Protein AF-A0A2S4K7P0-F1 (afdb_monomer)

Sequence (156 aa):
MRPKWAGGPANRPDGPLQSLRRRVWAARVFALSVPDAFEKHFFNGLLGIERHPKWIAIEDNTAGYDVQSYDTGLTEPVSKLIEVKSCSRELVQIFITRNEWETAISSAPHYQFHVWLLPEKKLIELSVNDIAPHIPQNQGHGIWQSVGVTLHQEFP

Structure (mmCIF, N/CA/C/O backbone):
data_AF-A0A2S4K7P0-F1
#
_entry.id   AF-A0A2S4K7P0-F1
#
loop_
_atom_site.group_PDB
_atom_site.id
_atom_site.type_symbol
_atom_site.label_atom_id
_atom_site.label_alt_id
_atom_site.label_comp_id
_atom_site.label_asym_id
_atom_site.label_entity_id
_atom_site.label_seq_id
_atom_site.pdbx_PDB_ins_code
_atom_site.Cartn_x
_atom_site.Cartn_y
_atom_site.Cartn_z
_atom_site.occupancy
_atom_site.B_iso_or_equiv
_atom_site.auth_seq_id
_atom_site.auth_comp_id
_atom_site.auth_asym_id
_atom_site.auth_atom_id
_atom_site.pdbx_PDB_model_num
ATOM 1 N N . MET A 1 1 ? -8.695 -0.403 -28.413 1.00 33.00 1 MET A N 1
ATOM 2 C CA . MET A 1 1 ? -8.931 -1.866 -28.449 1.00 33.00 1 MET A CA 1
ATOM 3 C C . MET A 1 1 ? -9.234 -2.303 -27.014 1.00 33.00 1 MET A C 1
ATOM 5 O O . MET A 1 1 ? -8.477 -1.916 -26.140 1.00 33.00 1 MET A O 1
ATOM 9 N N . ARG A 1 2 ? -10.364 -2.967 -26.723 1.00 31.25 2 ARG A N 1
ATOM 10 C CA . ARG A 1 2 ? -10.745 -3.336 -25.338 1.00 31.25 2 ARG A CA 1
ATOM 11 C C . ARG A 1 2 ? -10.123 -4.692 -24.945 1.00 31.25 2 ARG A C 1
ATOM 13 O O . ARG A 1 2 ? -10.220 -5.613 -25.755 1.00 31.25 2 ARG A O 1
ATOM 20 N N . PRO A 1 3 ? -9.534 -4.856 -23.745 1.00 32.31 3 PRO A N 1
ATOM 21 C CA . PRO A 1 3 ? -9.010 -6.148 -23.297 1.00 32.31 3 PRO A CA 1
ATOM 22 C C . PRO A 1 3 ? -10.133 -7.152 -22.973 1.00 32.31 3 PRO A C 1
ATOM 24 O O . PRO A 1 3 ? -11.220 -6.781 -22.528 1.00 32.31 3 PRO A O 1
ATOM 27 N N . LYS A 1 4 ? -9.858 -8.443 -23.206 1.00 38.38 4 LYS A N 1
ATOM 28 C CA . LYS A 1 4 ? -10.817 -9.570 -23.287 1.00 38.38 4 LYS A CA 1
ATOM 29 C C . LYS A 1 4 ? -11.515 -9.987 -21.973 1.00 38.38 4 LYS A C 1
ATOM 31 O O . LYS A 1 4 ? -12.207 -10.997 -21.953 1.00 38.38 4 LYS A O 1
ATOM 36 N N . TRP A 1 5 ? -11.406 -9.217 -20.893 1.00 42.06 5 TRP A N 1
ATOM 37 C CA . TRP A 1 5 ? -11.901 -9.590 -19.553 1.00 42.06 5 TRP A CA 1
ATOM 38 C C . TRP A 1 5 ? -13.223 -8.901 -19.153 1.00 42.06 5 TRP A C 1
ATOM 40 O O . TRP A 1 5 ? -13.638 -8.948 -17.995 1.00 42.06 5 TRP A O 1
ATOM 50 N N . ALA A 1 6 ? -13.884 -8.237 -20.106 1.00 37.03 6 ALA A N 1
ATOM 51 C CA . ALA A 1 6 ? -15.050 -7.373 -19.896 1.00 37.03 6 ALA A CA 1
ATOM 52 C C . ALA A 1 6 ? -16.418 -8.085 -20.023 1.00 37.03 6 ALA A C 1
ATOM 54 O O . ALA A 1 6 ? -17.395 -7.468 -20.443 1.00 37.03 6 ALA A O 1
ATOM 55 N N . GLY A 1 7 ? -16.506 -9.374 -19.683 1.00 36.53 7 GLY A N 1
ATOM 56 C CA . GLY A 1 7 ? -17.780 -10.097 -19.584 1.00 36.53 7 GLY A CA 1
ATOM 57 C C . GLY A 1 7 ? -18.271 -10.128 -18.136 1.00 36.53 7 GLY A C 1
ATOM 58 O O . GLY A 1 7 ? -17.584 -10.669 -17.273 1.00 36.53 7 GLY A O 1
ATOM 59 N N . GLY A 1 8 ? -19.426 -9.528 -17.845 1.00 38.94 8 GLY A N 1
ATOM 60 C CA . GLY A 1 8 ? -20.049 -9.572 -16.516 1.00 38.94 8 GLY A CA 1
ATOM 61 C C . GLY A 1 8 ? -21.245 -10.527 -16.483 1.00 38.94 8 GLY A C 1
ATOM 62 O O . GLY A 1 8 ? -22.029 -10.499 -17.431 1.00 38.94 8 GLY A O 1
ATOM 63 N N . PRO A 1 9 ? -21.451 -11.318 -15.414 1.00 38.34 9 PRO A N 1
ATOM 64 C CA . PRO A 1 9 ? -22.727 -11.975 -15.182 1.00 38.34 9 PRO A CA 1
ATOM 65 C C . PRO A 1 9 ? -23.558 -11.269 -14.104 1.00 38.34 9 PRO A C 1
ATOM 67 O O . PRO A 1 9 ? -23.049 -10.691 -13.141 1.00 38.34 9 PRO A O 1
ATOM 70 N N . ALA A 1 10 ? -24.868 -11.350 -14.320 1.00 44.59 10 ALA A N 1
ATOM 71 C CA . ALA A 1 10 ? -25.939 -10.939 -13.433 1.00 44.59 10 ALA A CA 1
ATOM 72 C C . ALA A 1 10 ? -26.077 -11.880 -12.216 1.00 44.59 10 ALA A C 1
ATOM 74 O O . ALA A 1 10 ? -25.694 -13.045 -12.277 1.00 44.59 10 ALA A O 1
ATOM 75 N N . ASN A 1 11 ? -26.707 -11.356 -11.162 1.00 39.53 11 ASN A N 1
ATOM 76 C CA . ASN A 1 11 ? -27.087 -11.969 -9.878 1.00 39.53 11 ASN A CA 1
ATOM 77 C C . ASN A 1 11 ? -26.117 -11.824 -8.696 1.00 39.53 11 ASN A C 1
ATOM 79 O O . ASN A 1 11 ? -24.949 -12.199 -8.714 1.00 39.53 11 ASN A O 1
ATOM 83 N N . ARG A 1 12 ? -26.685 -11.238 -7.637 1.00 44.06 12 ARG A N 1
ATOM 84 C CA . ARG A 1 12 ? -26.061 -10.680 -6.437 1.00 44.06 12 ARG A CA 1
ATOM 85 C C . ARG A 1 12 ? -26.740 -11.328 -5.218 1.00 44.06 12 ARG A C 1
ATOM 87 O O . ARG A 1 12 ? -27.942 -11.133 -5.076 1.00 44.06 12 ARG A O 1
ATOM 94 N N . PRO A 1 13 ? -26.019 -12.052 -4.345 1.00 32.19 13 PRO A N 1
ATOM 95 C CA . PRO A 1 13 ? -26.491 -12.366 -3.002 1.00 32.19 13 PRO A CA 1
ATOM 96 C C . PRO A 1 13 ? -25.885 -11.405 -1.963 1.00 32.19 13 PRO A C 1
ATOM 98 O O . PRO A 1 13 ? -24.784 -10.869 -2.163 1.00 32.19 13 PRO A O 1
ATOM 101 N N . ASP A 1 14 ? -26.623 -11.200 -0.869 1.00 45.22 14 ASP A N 1
ATOM 102 C CA . ASP A 1 14 ? -26.292 -10.331 0.266 1.00 45.22 14 ASP A CA 1
ATOM 103 C C . ASP A 1 14 ? -25.600 -11.127 1.392 1.00 45.22 14 ASP A C 1
ATOM 105 O O . ASP A 1 14 ? -26.133 -12.117 1.886 1.00 45.22 14 ASP A O 1
ATOM 109 N N . GLY A 1 15 ? -24.393 -10.701 1.789 1.00 29.77 15 GLY A N 1
ATOM 110 C CA . GLY A 1 15 ? -23.574 -11.308 2.856 1.00 29.77 15 GLY A CA 1
ATOM 111 C C . GLY A 1 15 ? -22.074 -11.366 2.510 1.00 29.77 15 GLY A C 1
ATOM 112 O O . GLY A 1 15 ? -21.711 -11.088 1.369 1.00 29.77 15 GLY A O 1
ATOM 113 N N . PRO A 1 16 ? -21.189 -11.754 3.453 1.00 33.25 16 PRO A N 1
ATOM 114 C CA . PRO A 1 16 ? -20.085 -11.006 4.101 1.00 33.25 16 PRO 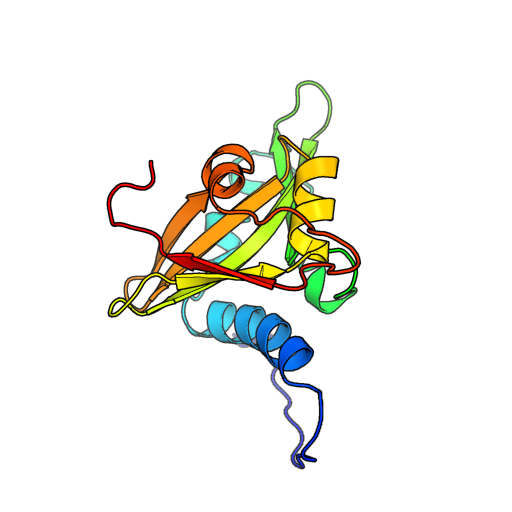A CA 1
ATOM 115 C C . PRO A 1 16 ? -18.883 -10.595 3.203 1.00 33.25 16 PRO A C 1
ATOM 117 O O . PRO A 1 16 ? -17.767 -10.388 3.667 1.00 33.25 16 PRO A O 1
ATOM 120 N N . LEU A 1 17 ? -19.106 -10.428 1.902 1.00 32.06 17 LEU A N 1
ATOM 121 C CA . LEU A 1 17 ? -18.142 -10.159 0.830 1.00 32.06 17 LEU A CA 1
ATOM 122 C C . LEU A 1 17 ? -17.667 -8.694 0.723 1.00 32.06 17 LEU A C 1
ATOM 124 O O . LEU A 1 17 ? -17.104 -8.308 -0.303 1.00 32.06 17 LEU A O 1
ATOM 128 N N . GLN A 1 18 ? -17.901 -7.841 1.726 1.00 36.56 18 GLN A N 1
ATOM 129 C CA . GLN A 1 18 ? -17.596 -6.407 1.596 1.00 36.56 18 GLN A CA 1
ATOM 130 C C . GLN A 1 18 ? -16.086 -6.105 1.515 1.00 36.56 18 GLN A C 1
ATOM 132 O O . GLN A 1 18 ? -15.708 -5.171 0.807 1.00 36.56 18 GLN A O 1
ATOM 137 N N . SER A 1 19 ? -15.215 -6.908 2.144 1.00 41.34 19 SER A N 1
ATOM 138 C CA . SER A 1 19 ? -13.753 -6.745 2.015 1.00 41.34 19 SER A CA 1
ATOM 139 C C . SER A 1 19 ? -13.227 -7.269 0.671 1.00 41.34 19 SER A C 1
ATOM 141 O O . SER A 1 19 ? -12.477 -6.565 -0.004 1.00 41.34 19 SER A O 1
ATOM 143 N N . LEU A 1 20 ? -13.708 -8.440 0.223 1.00 37.50 20 LEU A N 1
ATOM 144 C CA . LEU A 1 20 ? -13.377 -9.041 -1.078 1.00 37.50 20 LEU A CA 1
ATOM 145 C C . LEU A 1 20 ? -13.764 -8.133 -2.253 1.00 37.50 20 LEU A C 1
ATOM 147 O O . LEU A 1 20 ? -13.036 -8.030 -3.239 1.00 37.50 20 LEU A O 1
ATOM 151 N N . ARG A 1 21 ? -14.914 -7.452 -2.148 1.00 38.25 21 ARG A N 1
ATOM 152 C CA . ARG A 1 21 ? -15.397 -6.545 -3.193 1.00 38.25 21 ARG A CA 1
ATOM 153 C C . ARG A 1 21 ? -14.594 -5.254 -3.270 1.00 38.25 21 ARG A C 1
ATOM 155 O O . ARG A 1 21 ? -14.486 -4.735 -4.369 1.00 38.25 21 ARG A O 1
ATOM 162 N N . ARG A 1 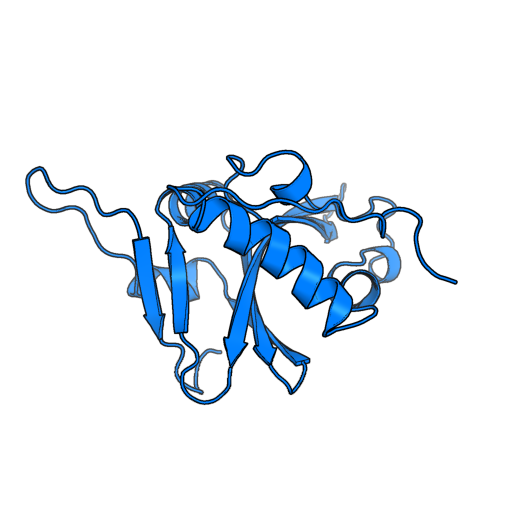22 ? -14.000 -4.746 -2.183 1.00 46.66 22 ARG A N 1
ATOM 163 C CA . ARG A 1 22 ? -13.225 -3.493 -2.235 1.00 46.66 22 ARG A CA 1
ATOM 164 C C . ARG A 1 22 ? -11.889 -3.631 -2.962 1.00 46.66 22 ARG A C 1
ATOM 166 O O . ARG A 1 22 ? -11.550 -2.702 -3.675 1.00 46.66 22 ARG A O 1
ATOM 173 N N . ARG A 1 23 ? -11.174 -4.758 -2.864 1.00 46.59 23 ARG A N 1
ATOM 174 C CA . ARG A 1 23 ? -9.848 -4.911 -3.508 1.00 46.59 23 ARG A CA 1
ATOM 175 C C . ARG A 1 23 ? -9.935 -5.185 -5.012 1.00 46.59 23 ARG A C 1
ATOM 177 O O . ARG A 1 23 ? -9.319 -4.484 -5.806 1.00 46.59 23 ARG A O 1
ATOM 184 N N . VAL A 1 24 ? -10.819 -6.095 -5.434 1.00 45.28 24 VAL A N 1
ATOM 185 C CA . VAL A 1 24 ? -11.074 -6.342 -6.870 1.00 45.28 24 VAL A CA 1
ATOM 186 C C . VAL A 1 24 ? -11.764 -5.141 -7.533 1.00 45.28 24 VAL A C 1
ATOM 188 O O . VAL A 1 24 ? -11.509 -4.844 -8.702 1.00 45.28 24 VAL A O 1
ATOM 191 N N . TRP A 1 25 ? -12.620 -4.413 -6.800 1.00 46.69 25 TRP A N 1
ATOM 192 C CA . TRP A 1 25 ? -13.199 -3.156 -7.279 1.00 46.69 25 TRP A CA 1
ATOM 193 C C . TRP A 1 25 ? -12.185 -2.018 -7.272 1.00 46.69 25 TRP A C 1
ATOM 195 O O . TRP A 1 25 ? -12.212 -1.259 -8.221 1.00 46.69 25 TRP A O 1
ATOM 205 N N . ALA A 1 26 ? -11.264 -1.910 -6.309 1.00 47.06 26 ALA A N 1
ATOM 206 C CA . ALA A 1 26 ? -10.183 -0.925 -6.358 1.00 47.06 26 ALA A CA 1
ATOM 207 C C . ALA A 1 26 ? -9.321 -1.156 -7.599 1.00 47.06 26 ALA A C 1
ATOM 209 O O . ALA A 1 26 ? -9.195 -0.241 -8.397 1.00 47.06 26 ALA A O 1
ATOM 210 N N . ALA A 1 27 ? -8.864 -2.385 -7.860 1.00 50.56 27 ALA A N 1
ATOM 211 C CA . ALA A 1 27 ? -8.112 -2.703 -9.076 1.00 50.56 27 ALA A CA 1
ATOM 212 C C . ALA A 1 27 ? -8.907 -2.394 -10.365 1.00 50.56 27 ALA A C 1
ATOM 214 O O . ALA A 1 27 ? -8.385 -1.768 -11.288 1.00 50.56 27 ALA A O 1
ATOM 215 N N . ARG A 1 28 ? -10.198 -2.766 -10.434 1.00 51.09 28 ARG A N 1
ATOM 216 C CA . ARG A 1 28 ? -11.050 -2.502 -11.615 1.00 51.09 28 ARG A CA 1
ATOM 217 C C . ARG A 1 28 ? -11.438 -1.035 -11.781 1.00 51.09 28 ARG A C 1
ATOM 219 O O . ARG A 1 28 ? -11.387 -0.527 -12.893 1.00 51.09 28 ARG A O 1
ATOM 226 N N . VAL A 1 29 ? -11.854 -0.354 -10.721 1.00 53.50 29 VAL A N 1
ATOM 227 C CA . VAL A 1 29 ? -12.207 1.071 -10.747 1.00 53.50 29 VAL A CA 1
ATOM 228 C C . VAL A 1 29 ? -10.983 1.910 -10.975 1.00 53.50 29 VAL A C 1
ATOM 230 O O . VAL A 1 29 ? -11.080 2.878 -11.712 1.00 53.50 29 VAL A O 1
ATOM 233 N N . PHE A 1 30 ? -9.834 1.526 -10.438 1.00 55.72 30 PHE A N 1
ATOM 234 C CA . PHE A 1 30 ? -8.583 2.186 -10.741 1.00 55.72 30 PHE A CA 1
ATOM 235 C C . PHE A 1 30 ? -8.227 2.038 -12.223 1.00 55.72 30 PHE A C 1
ATOM 237 O O . PHE A 1 30 ? -8.074 3.050 -12.903 1.00 55.72 30 PHE A O 1
ATOM 244 N N . ALA A 1 31 ? -8.244 0.814 -12.766 1.00 52.84 31 ALA A N 1
ATOM 245 C CA . ALA A 1 31 ? -8.011 0.575 -14.193 1.00 52.84 31 ALA A CA 1
ATOM 246 C C . ALA A 1 31 ? -9.018 1.301 -15.112 1.00 52.84 31 ALA A C 1
ATOM 248 O O . ALA A 1 31 ? -8.680 1.669 -16.234 1.00 52.84 31 ALA A O 1
ATOM 249 N N . LEU A 1 32 ? -10.255 1.517 -14.650 1.00 56.09 32 LEU A N 1
ATOM 250 C CA . LEU A 1 32 ? -11.293 2.239 -15.396 1.00 56.09 32 LEU A CA 1
ATOM 251 C C . LEU A 1 32 ? -11.231 3.767 -15.215 1.00 56.09 32 LEU A C 1
ATOM 253 O O . LEU A 1 32 ? -11.567 4.499 -16.142 1.00 56.09 32 LEU A O 1
ATOM 257 N N . SER A 1 33 ? -10.824 4.257 -14.042 1.00 57.94 33 SER A N 1
ATOM 258 C CA . SER A 1 33 ? -10.830 5.688 -13.686 1.00 57.94 33 SER A CA 1
ATOM 259 C C . SER A 1 33 ? -9.515 6.376 -14.040 1.00 57.94 33 SER A C 1
ATOM 261 O O . SER A 1 33 ? -9.500 7.559 -14.394 1.00 57.94 33 SER A O 1
ATOM 263 N N . VAL A 1 34 ? -8.406 5.637 -14.006 1.00 60.75 34 VAL A N 1
ATOM 264 C CA . VAL A 1 34 ? -7.075 6.087 -14.418 1.00 60.75 34 VAL A CA 1
ATOM 265 C C . VAL A 1 34 ? -6.555 5.133 -15.501 1.00 60.75 34 VAL A C 1
ATOM 267 O O . VAL A 1 34 ? -5.736 4.258 -15.215 1.00 60.75 34 VAL A O 1
ATOM 270 N N . PRO A 1 35 ? -7.044 5.273 -16.752 1.00 58.50 35 PRO A N 1
ATOM 271 C CA . PRO A 1 35 ? -6.466 4.562 -17.888 1.00 58.50 35 PRO A CA 1
ATOM 272 C C . PRO A 1 35 ? -4.945 4.757 -17.915 1.00 58.50 35 PRO A C 1
ATOM 274 O O . PRO A 1 35 ? -4.460 5.840 -17.584 1.00 58.50 35 PRO A O 1
ATOM 277 N N . ASP A 1 36 ? -4.214 3.699 -18.257 1.00 61.09 36 ASP A N 1
ATOM 278 C CA . ASP A 1 36 ? -2.749 3.658 -18.371 1.00 61.09 36 ASP A CA 1
ATOM 279 C C . ASP A 1 36 ? -1.960 3.830 -17.060 1.00 61.09 36 ASP A C 1
ATOM 281 O O . ASP A 1 36 ? -0.732 3.787 -17.078 1.00 61.09 36 ASP A O 1
ATOM 285 N N . ALA A 1 37 ? -2.609 3.952 -15.893 1.00 62.16 37 ALA A N 1
ATOM 286 C CA . ALA A 1 37 ? -1.873 4.067 -14.630 1.00 62.16 37 ALA A CA 1
ATOM 287 C C . ALA A 1 37 ? -0.955 2.877 -14.355 1.00 62.16 37 ALA A C 1
ATOM 289 O O . ALA A 1 37 ? 0.147 3.053 -13.839 1.00 62.16 37 ALA A O 1
ATOM 290 N N . PHE A 1 38 ? -1.403 1.676 -14.723 1.00 62.44 38 PHE A N 1
ATOM 291 C CA . PHE A 1 38 ? -0.592 0.472 -14.614 1.00 62.44 38 PHE A CA 1
ATOM 292 C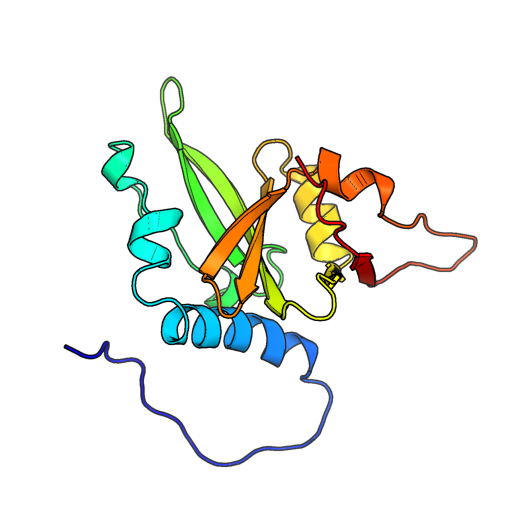 C . PHE A 1 38 ? 0.698 0.586 -15.439 1.00 62.44 38 PHE A C 1
ATOM 294 O O . PHE A 1 38 ? 1.789 0.354 -14.929 1.00 62.44 38 PHE A O 1
ATOM 301 N N . GLU A 1 39 ? 0.578 1.034 -16.688 1.00 64.88 39 GLU A N 1
ATOM 302 C CA . GLU A 1 39 ? 1.704 1.183 -17.614 1.00 64.88 39 GLU A CA 1
ATOM 303 C C . GLU A 1 39 ? 2.571 2.418 -17.342 1.00 64.88 39 GLU A C 1
ATOM 305 O O . GLU A 1 39 ? 3.701 2.486 -17.806 1.00 64.88 39 GLU A O 1
ATOM 310 N N . LYS A 1 40 ? 2.078 3.412 -16.602 1.00 63.72 40 LYS A N 1
ATOM 311 C CA . LYS A 1 40 ? 2.837 4.639 -16.331 1.00 63.72 40 LYS A CA 1
ATOM 312 C C . LYS A 1 40 ? 3.508 4.652 -14.960 1.00 63.72 40 LYS A C 1
ATOM 314 O O . LYS A 1 40 ? 4.587 5.217 -14.827 1.00 63.72 40 LYS A O 1
ATOM 319 N N . HIS A 1 41 ? 2.869 4.064 -13.950 1.00 65.62 41 HIS A N 1
ATOM 320 C CA . HIS A 1 41 ? 3.310 4.172 -12.553 1.00 65.62 41 HIS A CA 1
ATOM 321 C C . HIS A 1 41 ? 3.861 2.868 -11.981 1.00 65.62 41 HIS A C 1
ATOM 323 O O . HIS A 1 41 ? 4.644 2.904 -11.040 1.00 65.62 41 HIS A O 1
ATOM 329 N N . PHE A 1 42 ? 3.494 1.726 -12.563 1.00 65.81 42 PHE A N 1
ATOM 330 C CA . PHE A 1 42 ? 3.981 0.415 -12.125 1.00 65.81 42 PHE A CA 1
ATOM 331 C C . PHE A 1 42 ? 4.911 -0.237 -13.154 1.00 65.81 42 PHE A C 1
ATOM 333 O O . PHE A 1 42 ? 5.411 -1.336 -12.934 1.00 65.81 42 PHE A O 1
ATOM 340 N N . PHE A 1 43 ? 5.136 0.418 -14.292 1.00 63.19 43 PHE A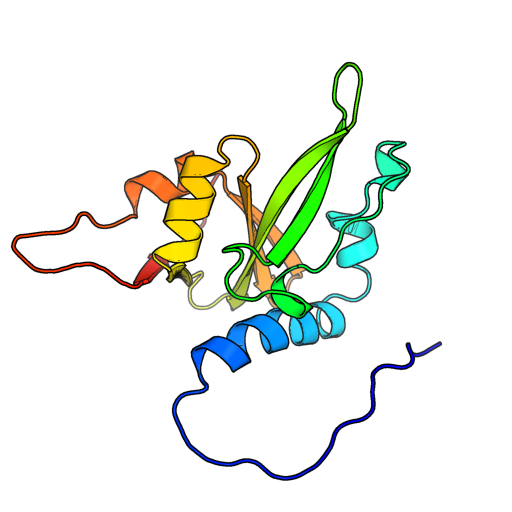 N 1
ATOM 341 C CA . PHE A 1 43 ? 5.872 -0.149 -15.410 1.00 63.19 43 PHE A CA 1
ATOM 342 C C . PHE A 1 43 ? 7.379 -0.010 -15.256 1.00 63.19 43 PHE A C 1
ATOM 344 O O . PHE A 1 43 ? 7.940 1.085 -15.282 1.00 63.19 43 PHE A O 1
ATOM 351 N N . ASN A 1 44 ? 8.043 -1.159 -15.216 1.00 67.06 44 ASN A N 1
ATOM 352 C CA . ASN A 1 44 ? 9.487 -1.221 -15.034 1.00 67.06 44 ASN A CA 1
ATOM 353 C C . ASN A 1 44 ? 10.279 -1.056 -16.337 1.00 67.06 44 ASN A C 1
ATOM 355 O O . ASN A 1 44 ? 11.503 -0.962 -16.296 1.00 67.06 44 ASN A O 1
ATOM 359 N N . GLY A 1 45 ? 9.623 -0.986 -17.501 1.00 57.97 45 GLY A N 1
ATOM 360 C CA . GLY A 1 45 ? 10.332 -0.808 -18.772 1.00 57.97 45 GLY A CA 1
ATOM 361 C C . GLY A 1 45 ? 11.008 0.563 -18.903 1.00 57.97 45 GLY A C 1
ATOM 362 O O . GLY A 1 45 ? 11.987 0.678 -19.630 1.00 57.97 45 GLY A O 1
ATOM 363 N N . LEU A 1 46 ? 10.573 1.575 -18.137 1.00 59.44 46 LEU A N 1
ATOM 364 C CA . LEU A 1 46 ? 11.314 2.838 -17.991 1.00 59.44 46 LEU A CA 1
ATOM 365 C C . LEU A 1 46 ? 12.607 2.678 -17.171 1.00 59.44 46 LEU A C 1
ATOM 367 O O . LEU A 1 46 ? 13.517 3.490 -17.305 1.00 59.44 46 LEU A O 1
ATOM 371 N N . LEU A 1 47 ? 12.697 1.625 -16.354 1.00 65.06 47 LEU A N 1
ATOM 372 C CA . LEU A 1 47 ? 13.862 1.268 -15.540 1.00 65.06 47 LEU A CA 1
ATOM 373 C C . LEU A 1 47 ? 14.768 0.224 -16.221 1.00 65.06 47 LEU A C 1
ATOM 375 O O . LEU A 1 47 ? 15.731 -0.236 -15.613 1.00 65.06 47 LEU A O 1
ATOM 379 N N . GLY A 1 48 ? 14.464 -0.182 -17.461 1.00 73.50 48 GLY A N 1
ATOM 380 C CA . GLY A 1 48 ? 15.215 -1.222 -18.176 1.00 73.50 48 GLY A CA 1
ATOM 381 C C . GLY A 1 48 ? 15.061 -2.629 -17.583 1.00 73.50 48 GLY A C 1
ATOM 382 O O . GLY A 1 48 ? 15.870 -3.506 -17.867 1.00 73.50 48 GLY A O 1
ATOM 383 N N . ILE A 1 49 ? 14.041 -2.854 -16.751 1.00 78.44 49 ILE A N 1
ATOM 384 C CA . ILE A 1 49 ? 13.781 -4.150 -16.119 1.00 78.44 49 ILE A CA 1
ATOM 385 C C . ILE A 1 49 ? 12.828 -4.954 -17.009 1.00 78.44 49 ILE A C 1
ATOM 387 O O . ILE A 1 49 ? 11.697 -4.539 -17.258 1.00 78.44 49 ILE A O 1
ATOM 391 N N . GLU A 1 50 ? 13.260 -6.142 -17.435 1.00 80.81 50 GLU A N 1
ATOM 392 C CA . GLU A 1 50 ? 12.458 -7.044 -18.281 1.00 80.81 50 GLU A CA 1
ATOM 393 C C . GLU A 1 50 ? 11.268 -7.682 -17.539 1.00 80.81 50 GLU A C 1
ATOM 395 O O . GLU A 1 50 ? 10.328 -8.184 -18.156 1.00 80.81 50 GLU A O 1
ATOM 400 N N . ARG A 1 51 ? 11.273 -7.666 -16.198 1.00 81.94 51 ARG A N 1
ATOM 401 C CA . ARG A 1 51 ? 10.179 -8.213 -15.385 1.00 81.94 51 ARG A CA 1
ATOM 402 C C . ARG A 1 51 ? 8.991 -7.255 -15.344 1.00 81.94 51 ARG A C 1
ATOM 404 O O . ARG A 1 51 ? 9.092 -6.129 -14.854 1.00 81.94 51 ARG A O 1
ATOM 411 N N . HIS A 1 52 ? 7.835 -7.741 -15.781 1.00 81.75 52 HIS A N 1
ATOM 412 C CA . HIS A 1 52 ? 6.588 -6.986 -15.721 1.00 81.75 52 HIS A CA 1
ATOM 413 C C . HIS A 1 52 ? 5.950 -7.027 -14.322 1.00 81.75 52 HIS A C 1
ATOM 415 O O . HIS A 1 52 ? 5.995 -8.074 -13.667 1.00 81.75 52 HIS A O 1
ATOM 421 N N . PRO A 1 53 ? 5.330 -5.918 -13.874 1.00 85.38 53 PRO A N 1
ATOM 422 C CA . PRO A 1 53 ? 4.541 -5.901 -12.646 1.00 85.38 53 PRO A CA 1
ATOM 423 C C . PRO A 1 53 ? 3.350 -6.869 -12.727 1.00 85.38 53 PRO A C 1
ATOM 425 O O . PRO A 1 53 ? 2.817 -7.133 -13.809 1.00 85.38 53 PRO A O 1
ATOM 428 N N . LYS A 1 54 ? 2.901 -7.373 -11.576 1.00 86.00 54 LYS A N 1
ATOM 429 C CA . LYS A 1 54 ? 1.789 -8.328 -11.456 1.00 86.00 54 LYS A CA 1
ATOM 430 C C . LYS A 1 54 ? 0.744 -7.847 -10.461 1.00 86.00 54 LYS A C 1
ATOM 432 O O . LYS A 1 54 ? 1.092 -7.372 -9.385 1.00 86.00 54 LYS A O 1
ATOM 437 N N . TRP A 1 55 ? -0.530 -8.033 -10.801 1.00 85.19 55 TRP A N 1
ATOM 438 C CA . TRP A 1 55 ? -1.654 -7.808 -9.890 1.00 85.19 55 TRP A CA 1
ATOM 439 C C . TRP A 1 55 ? -1.866 -9.036 -9.007 1.00 85.19 55 TRP A C 1
ATOM 441 O O . TRP A 1 55 ? -2.617 -9.942 -9.366 1.00 85.19 55 TRP A O 1
ATOM 451 N N . ILE A 1 56 ? -1.213 -9.057 -7.851 1.00 88.69 56 ILE A N 1
ATOM 452 C CA . ILE A 1 56 ? -1.278 -10.188 -6.928 1.00 88.69 56 ILE A CA 1
ATOM 453 C C . ILE A 1 56 ? -2.657 -10.303 -6.288 1.00 88.69 56 ILE A C 1
ATOM 455 O O . ILE A 1 56 ? -3.183 -11.404 -6.248 1.00 88.69 56 ILE A O 1
ATOM 459 N N . ALA A 1 57 ? -3.328 -9.207 -5.922 1.00 82.94 57 ALA A N 1
ATOM 460 C CA . ALA A 1 57 ? -4.655 -9.293 -5.292 1.00 82.94 57 ALA A CA 1
ATOM 461 C C . ALA A 1 57 ? -5.762 -9.908 -6.176 1.00 82.94 57 ALA A C 1
ATOM 463 O O . ALA A 1 57 ? -6.839 -10.235 -5.670 1.00 82.94 57 ALA A O 1
ATOM 464 N N . ILE A 1 58 ? -5.531 -10.056 -7.488 1.00 75.19 58 ILE A N 1
ATOM 465 C CA . ILE A 1 58 ? -6.429 -10.802 -8.386 1.00 75.19 58 ILE A CA 1
ATOM 466 C C . ILE A 1 58 ? -6.230 -12.315 -8.220 1.00 75.19 58 ILE A C 1
ATOM 468 O O . ILE A 1 58 ? -7.198 -13.069 -8.318 1.00 75.19 58 ILE A O 1
ATOM 472 N N . GLU A 1 59 ? -4.993 -12.747 -7.982 1.00 80.44 59 GLU A N 1
ATOM 473 C CA . GLU A 1 59 ? -4.591 -14.152 -7.874 1.00 80.44 59 GLU A CA 1
ATOM 474 C C . GLU A 1 59 ? -4.666 -14.658 -6.423 1.00 80.44 59 GLU A C 1
ATOM 476 O O . GLU A 1 59 ? -5.183 -15.745 -6.175 1.00 80.44 59 GLU A O 1
ATOM 481 N N . ASP A 1 60 ? -4.206 -13.849 -5.468 1.00 82.75 60 ASP A N 1
ATOM 482 C CA . ASP A 1 60 ? -4.151 -14.139 -4.040 1.00 82.75 60 ASP A CA 1
ATOM 483 C C . ASP A 1 60 ? -4.433 -12.873 -3.214 1.00 82.75 60 ASP A C 1
ATOM 485 O O . ASP A 1 60 ? -3.608 -11.970 -3.075 1.00 82.75 60 ASP A O 1
ATOM 489 N N . ASN A 1 61 ? -5.620 -12.814 -2.615 1.00 79.12 61 ASN A N 1
ATOM 490 C CA . ASN A 1 61 ? -6.023 -11.709 -1.743 1.00 79.12 61 ASN A CA 1
ATOM 491 C C . ASN A 1 61 ? -5.519 -11.849 -0.293 1.00 79.12 61 ASN A C 1
ATOM 493 O O . ASN A 1 61 ? -5.724 -10.936 0.513 1.00 79.12 61 ASN A O 1
ATOM 497 N N . THR A 1 62 ? -4.881 -12.972 0.046 1.00 87.19 62 THR A N 1
ATOM 498 C CA . THR A 1 62 ? -4.279 -13.231 1.360 1.00 87.19 62 THR A CA 1
ATOM 499 C C . THR A 1 62 ? -2.825 -12.775 1.430 1.00 87.19 62 THR A C 1
ATOM 501 O O . THR A 1 62 ? -2.323 -12.559 2.529 1.00 87.19 62 THR A O 1
ATOM 504 N N . ALA A 1 63 ? -2.201 -12.504 0.278 1.00 88.75 63 ALA A N 1
ATOM 505 C CA . ALA A 1 63 ? -0.810 -12.069 0.147 1.00 88.75 63 ALA A CA 1
ATOM 506 C C . ALA A 1 63 ? -0.469 -10.782 0.917 1.00 88.75 63 ALA A C 1
ATOM 508 O O . ALA A 1 63 ? 0.695 -10.534 1.212 1.00 88.75 63 ALA A O 1
ATOM 509 N N . GLY A 1 64 ? -1.476 -9.961 1.229 1.00 92.06 64 GLY A N 1
ATOM 510 C CA . GLY A 1 64 ? -1.304 -8.753 2.033 1.00 92.06 64 GLY A CA 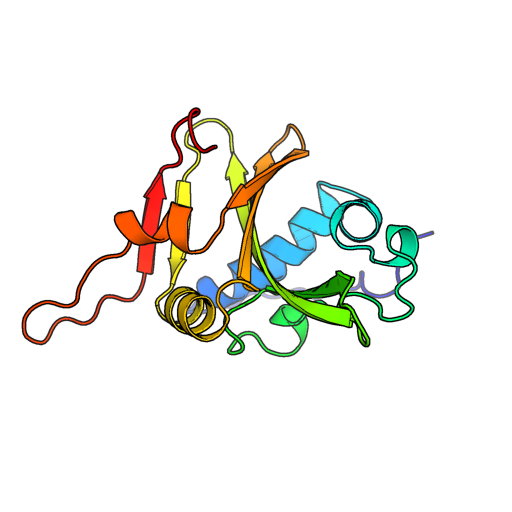1
ATOM 511 C C . GLY A 1 64 ? -0.871 -7.517 1.251 1.00 92.06 64 GLY A C 1
ATOM 512 O O . GLY A 1 64 ? -0.646 -6.505 1.890 1.00 92.06 64 GLY A O 1
ATOM 513 N N . TYR A 1 65 ? -0.803 -7.580 -0.082 1.00 93.12 65 TYR A N 1
ATOM 514 C CA . TYR A 1 65 ? -0.542 -6.455 -0.989 1.00 93.12 65 TYR A CA 1
ATOM 515 C C . TYR A 1 65 ? -1.268 -6.656 -2.332 1.00 93.12 65 TYR A C 1
ATOM 517 O O . TYR A 1 65 ? -1.708 -7.767 -2.645 1.00 93.12 65 TYR A O 1
ATOM 525 N N . ASP A 1 66 ? -1.373 -5.605 -3.149 1.00 89.75 66 ASP A N 1
ATOM 526 C CA . ASP A 1 66 ? -2.120 -5.641 -4.412 1.00 89.75 66 ASP A CA 1
ATOM 527 C C . ASP A 1 66 ? -1.243 -5.875 -5.647 1.00 89.75 66 ASP A C 1
ATOM 529 O O . ASP A 1 66 ? -1.652 -6.592 -6.566 1.00 89.75 66 ASP A O 1
ATOM 533 N N . VAL A 1 67 ? -0.051 -5.272 -5.695 1.00 90.44 67 VAL A N 1
ATOM 534 C CA . VAL A 1 67 ? 0.842 -5.285 -6.862 1.00 90.44 67 VAL A CA 1
ATOM 535 C C . VAL A 1 67 ? 2.255 -5.698 -6.463 1.00 90.44 67 VAL A C 1
ATOM 537 O O . VAL A 1 67 ? 2.832 -5.151 -5.528 1.00 90.44 67 VAL A O 1
ATOM 540 N N . GLN A 1 68 ? 2.843 -6.625 -7.217 1.00 92.19 68 GLN A N 1
ATOM 541 C CA . GLN A 1 68 ? 4.283 -6.867 -7.204 1.00 92.19 68 GLN A CA 1
ATOM 542 C C . GLN A 1 68 ? 4.916 -6.116 -8.374 1.00 92.19 68 GLN A C 1
ATOM 544 O O . GLN A 1 68 ? 4.577 -6.374 -9.527 1.00 92.19 68 GLN A O 1
ATOM 549 N N . SER A 1 69 ? 5.844 -5.216 -8.080 1.00 90.56 69 SER A N 1
ATOM 550 C CA . SER A 1 69 ? 6.686 -4.521 -9.050 1.00 90.56 69 SER A CA 1
ATOM 551 C C . SER A 1 69 ? 8.171 -4.740 -8.741 1.00 90.56 69 SER A C 1
ATOM 553 O O . SER A 1 69 ? 8.510 -5.573 -7.896 1.00 90.56 69 SER A O 1
ATOM 555 N N . TYR A 1 70 ? 9.063 -4.035 -9.437 1.00 89.94 70 TYR A N 1
ATOM 556 C CA . TYR A 1 70 ? 10.504 -4.195 -9.278 1.00 89.94 70 TYR A CA 1
ATOM 557 C C . TYR A 1 70 ? 11.243 -2.857 -9.378 1.00 89.94 70 TYR A C 1
ATOM 559 O O . TYR A 1 70 ? 11.006 -2.089 -10.305 1.00 89.94 70 TYR A O 1
ATOM 567 N N . ASP A 1 71 ? 12.180 -2.621 -8.462 1.00 87.00 71 ASP A N 1
ATOM 568 C CA . ASP A 1 71 ? 13.162 -1.537 -8.549 1.00 87.00 71 ASP A CA 1
ATOM 569 C C . ASP A 1 71 ? 14.488 -2.057 -9.128 1.00 87.00 71 ASP A C 1
ATOM 571 O O . ASP A 1 71 ? 14.771 -3.263 -9.133 1.00 87.00 71 ASP A O 1
ATOM 575 N N . THR A 1 72 ? 15.338 -1.146 -9.605 1.00 85.00 72 THR A N 1
ATOM 576 C CA . THR A 1 72 ? 16.692 -1.490 -10.057 1.00 85.00 72 THR A CA 1
ATOM 577 C C . THR A 1 72 ? 17.548 -1.908 -8.866 1.00 85.00 72 THR A C 1
ATOM 579 O O . THR A 1 72 ? 17.757 -1.116 -7.946 1.00 85.00 72 THR A O 1
ATOM 582 N N . GLY A 1 73 ? 18.076 -3.130 -8.885 1.00 85.12 73 GLY A N 1
ATOM 583 C CA . GLY A 1 73 ? 19.120 -3.561 -7.956 1.00 85.12 73 GLY A CA 1
ATOM 584 C C . GLY A 1 73 ? 20.507 -3.531 -8.592 1.00 85.12 73 GLY A C 1
ATOM 585 O O . GLY A 1 73 ? 20.653 -3.315 -9.791 1.00 85.12 73 GLY A O 1
ATOM 586 N N . LEU A 1 74 ? 21.536 -3.771 -7.775 1.00 82.12 74 LEU A N 1
ATOM 587 C CA . LEU A 1 74 ? 22.938 -3.776 -8.219 1.00 82.12 74 LEU A CA 1
ATOM 588 C C . LEU A 1 74 ? 23.262 -4.924 -9.186 1.00 82.12 74 LEU A C 1
ATOM 590 O O . LEU A 1 74 ? 24.114 -4.767 -10.057 1.00 82.12 74 LEU A O 1
ATOM 594 N N . THR A 1 75 ? 22.593 -6.065 -9.015 1.00 83.44 75 THR A N 1
ATOM 595 C CA . THR A 1 75 ? 22.842 -7.289 -9.796 1.00 83.44 75 THR A CA 1
ATOM 596 C C . THR A 1 75 ? 21.559 -7.834 -10.407 1.00 83.44 75 THR A C 1
ATOM 598 O O . THR A 1 75 ? 21.553 -8.252 -11.555 1.00 83.44 75 THR A O 1
ATOM 601 N N . GLU A 1 76 ? 20.464 -7.800 -9.648 1.00 87.25 76 GLU A N 1
ATOM 602 C CA . GLU A 1 76 ? 19.149 -8.288 -10.059 1.00 87.25 76 GLU A CA 1
ATOM 603 C C . GLU A 1 76 ? 18.073 -7.280 -9.639 1.00 87.25 76 GLU A C 1
ATOM 605 O O . GLU A 1 76 ? 18.262 -6.584 -8.635 1.00 87.25 76 GLU A O 1
ATOM 610 N N . PRO A 1 77 ? 16.933 -7.205 -10.349 1.00 88.44 77 PRO A N 1
ATOM 611 C CA . PRO A 1 77 ? 15.803 -6.389 -9.926 1.00 88.44 77 PRO A CA 1
ATOM 612 C C . PRO A 1 77 ? 15.326 -6.772 -8.522 1.00 88.44 77 PRO A C 1
ATOM 614 O O . PRO A 1 77 ? 15.160 -7.954 -8.206 1.00 88.44 77 PRO A O 1
ATOM 617 N N . VAL A 1 78 ? 15.057 -5.769 -7.691 1.00 90.88 78 VAL A N 1
ATOM 618 C CA . VAL A 1 78 ? 14.588 -5.966 -6.317 1.00 90.88 78 VAL A CA 1
ATOM 619 C C . VAL A 1 78 ? 13.068 -5.907 -6.304 1.00 90.88 78 VAL A C 1
ATOM 621 O O . VAL A 1 78 ? 12.481 -4.972 -6.837 1.00 90.88 78 VAL A O 1
ATOM 624 N N . SER A 1 79 ? 12.418 -6.916 -5.718 1.00 92.12 79 SER A N 1
ATOM 625 C CA . SER A 1 79 ? 10.954 -6.953 -5.623 1.00 92.12 79 SER A CA 1
ATOM 626 C C . SER A 1 79 ? 10.451 -5.787 -4.783 1.00 92.12 79 SER A C 1
ATOM 628 O O . SER A 1 79 ? 10.915 -5.604 -3.665 1.00 92.12 79 SER A O 1
ATOM 630 N N . LYS A 1 80 ? 9.454 -5.071 -5.298 1.00 93.25 80 LYS A N 1
ATOM 631 C CA . LYS A 1 80 ? 8.739 -3.984 -4.635 1.00 93.25 80 LYS A CA 1
ATOM 632 C C . LYS A 1 80 ? 7.273 -4.372 -4.492 1.00 93.25 80 LYS A C 1
ATOM 634 O O . LYS A 1 80 ? 6.603 -4.629 -5.489 1.00 93.25 80 LYS A O 1
ATOM 639 N N . LEU A 1 81 ? 6.775 -4.455 -3.267 1.00 95.06 81 LEU A N 1
ATOM 640 C CA . LEU A 1 81 ? 5.389 -4.810 -2.969 1.00 95.06 81 LEU A CA 1
ATOM 641 C C . LEU A 1 81 ? 4.579 -3.537 -2.755 1.00 95.06 81 LEU A C 1
ATOM 643 O O . LEU A 1 81 ? 5.039 -2.612 -2.087 1.00 95.06 81 LEU A O 1
ATOM 647 N N . ILE A 1 82 ? 3.394 -3.466 -3.349 1.00 93.25 82 ILE A N 1
ATOM 648 C CA . ILE A 1 82 ? 2.589 -2.251 -3.330 1.00 93.25 82 ILE A CA 1
ATOM 649 C C . ILE A 1 82 ? 1.148 -2.575 -2.955 1.00 93.25 82 ILE A C 1
ATOM 651 O O . ILE A 1 82 ? 0.489 -3.381 -3.610 1.00 93.25 82 ILE A O 1
ATOM 655 N N . GLU A 1 83 ? 0.649 -1.899 -1.926 1.00 94.56 83 GLU A N 1
ATOM 656 C CA . GLU A 1 83 ? -0.773 -1.854 -1.584 1.00 94.56 83 GLU A CA 1
ATOM 657 C C . GLU A 1 83 ? -1.406 -0.602 -2.186 1.00 94.56 83 GLU A C 1
ATOM 659 O O . GLU A 1 83 ? -0.920 0.510 -1.970 1.00 94.56 83 GLU A O 1
ATOM 664 N N . VAL A 1 84 ? -2.507 -0.758 -2.920 1.00 89.75 84 VAL A N 1
ATOM 665 C CA . VAL A 1 84 ? -3.157 0.341 -3.635 1.00 89.75 84 VAL A CA 1
ATOM 666 C C . VAL A 1 84 ? -4.408 0.783 -2.881 1.00 89.75 84 VAL A C 1
ATOM 668 O O . VAL A 1 84 ? -5.354 0.027 -2.671 1.00 89.75 84 VAL A O 1
ATOM 671 N N . LYS A 1 85 ? -4.466 2.064 -2.515 1.00 88.56 85 LYS A N 1
ATOM 672 C CA . LYS A 1 85 ? -5.642 2.699 -1.906 1.00 88.56 85 LYS A C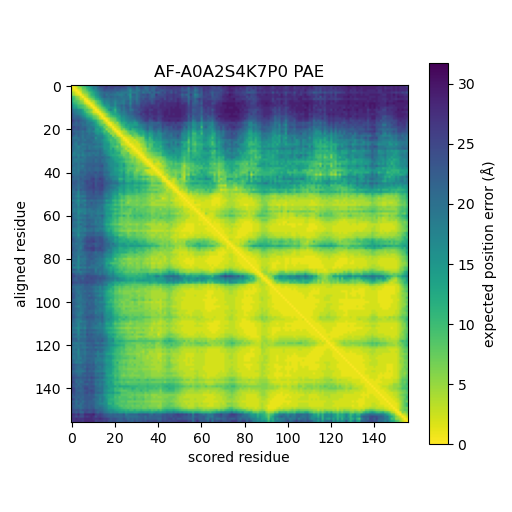A 1
ATOM 673 C C . LYS A 1 85 ? -6.116 3.869 -2.767 1.00 88.56 85 LYS A C 1
ATOM 675 O O . LYS A 1 85 ? -5.372 4.421 -3.574 1.00 88.56 85 LYS A O 1
ATOM 680 N N . SER A 1 86 ? -7.365 4.282 -2.584 1.00 85.62 86 SER A N 1
ATOM 681 C CA . SER A 1 86 ? -7.915 5.460 -3.259 1.00 85.62 86 SER A CA 1
ATOM 682 C C . SER A 1 86 ? -8.856 6.230 -2.347 1.00 85.62 86 SER A C 1
ATOM 684 O O . SER A 1 86 ? -9.644 5.610 -1.629 1.00 85.62 86 SER A O 1
ATOM 686 N N . CYS A 1 87 ? -8.832 7.556 -2.441 1.00 79.94 87 CYS A N 1
ATOM 687 C CA . CYS A 1 87 ? -9.682 8.448 -1.654 1.00 79.94 87 CYS A CA 1
ATOM 688 C C . CYS A 1 87 ? -10.292 9.543 -2.536 1.00 79.94 87 CYS A C 1
ATOM 690 O O . CYS A 1 87 ? -9.687 9.969 -3.521 1.00 79.94 87 CYS A O 1
ATOM 692 N N . SER A 1 88 ? -11.469 10.036 -2.149 1.00 74.88 88 SER A N 1
ATOM 693 C CA . SER A 1 88 ? -12.067 11.264 -2.689 1.00 74.88 88 SER A CA 1
ATOM 694 C C . SER A 1 88 ? -11.683 12.480 -1.839 1.00 74.88 88 SER A C 1
ATOM 696 O O . SER A 1 88 ? -11.463 12.351 -0.638 1.00 74.88 88 SER A O 1
ATOM 698 N N . ARG A 1 89 ? -11.633 13.674 -2.445 1.00 65.81 89 ARG A N 1
ATOM 699 C CA . ARG A 1 89 ? -11.099 14.906 -1.822 1.00 65.81 89 ARG A CA 1
ATOM 700 C C . ARG A 1 89 ? -11.756 15.400 -0.530 1.00 65.81 89 ARG A C 1
ATOM 702 O O . ARG A 1 89 ? -11.137 16.211 0.149 1.00 65.81 89 ARG A O 1
ATOM 709 N N . GLU A 1 90 ? -12.965 14.964 -0.189 1.00 68.38 90 GLU A N 1
ATOM 710 C CA . GLU A 1 90 ? -13.647 15.452 1.021 1.00 68.38 90 GLU A CA 1
ATOM 711 C C . GLU A 1 90 ? -12.907 15.045 2.304 1.00 68.38 90 GLU A C 1
ATOM 713 O O . GLU A 1 90 ? -12.777 15.857 3.215 1.00 68.38 90 GLU A O 1
ATOM 718 N N . LEU A 1 91 ? -12.356 13.826 2.343 1.00 68.50 91 LEU A N 1
ATOM 719 C CA . LEU A 1 91 ? -11.475 13.330 3.401 1.00 68.50 91 LEU A CA 1
ATOM 720 C C . LEU A 1 91 ? -10.509 12.309 2.794 1.00 68.50 91 LEU A C 1
ATOM 722 O O . LEU A 1 91 ? -10.934 11.262 2.296 1.00 68.50 91 LEU A O 1
ATOM 726 N N . VAL A 1 92 ? -9.203 12.576 2.862 1.00 82.00 92 VAL A N 1
ATOM 727 C CA . VAL A 1 92 ? -8.195 11.603 2.424 1.00 82.00 92 VAL A CA 1
ATOM 728 C C . VAL A 1 92 ? -8.016 10.563 3.525 1.00 82.00 92 VAL A C 1
ATOM 730 O O . VAL A 1 92 ? -7.087 10.630 4.314 1.00 82.00 92 VAL A O 1
ATOM 733 N N . GLN 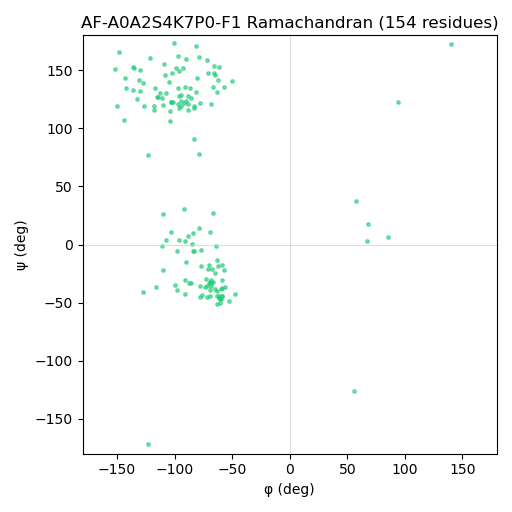A 1 93 ? -8.949 9.622 3.626 1.00 87.62 93 GLN A N 1
ATOM 734 C CA . GLN A 1 93 ? -8.878 8.534 4.596 1.00 87.62 93 GLN A CA 1
ATOM 735 C C . GLN A 1 93 ? -8.640 7.203 3.889 1.00 87.62 93 GLN A C 1
ATOM 737 O O . GLN A 1 93 ? -9.407 6.808 3.008 1.00 87.62 93 GLN A O 1
ATOM 742 N N . ILE A 1 94 ? -7.604 6.487 4.318 1.00 89.88 94 ILE A N 1
ATOM 743 C CA . ILE A 1 94 ? -7.331 5.112 3.898 1.00 89.88 94 ILE A CA 1
ATOM 744 C C . ILE A 1 94 ? -7.597 4.148 5.050 1.00 89.88 94 ILE A C 1
ATOM 746 O O . ILE A 1 94 ? -7.523 4.520 6.217 1.00 89.88 94 ILE A O 1
ATOM 750 N N . PHE A 1 95 ? -7.896 2.894 4.724 1.00 92.56 95 PHE A N 1
ATOM 751 C CA . PHE A 1 95 ? -8.034 1.829 5.713 1.00 92.56 95 PHE A CA 1
ATOM 752 C C . PHE A 1 95 ? -6.914 0.820 5.533 1.00 92.56 95 PHE A C 1
ATOM 754 O O . PHE A 1 95 ? -6.707 0.341 4.418 1.00 92.56 95 PHE A O 1
ATOM 761 N N . ILE A 1 96 ? -6.242 0.490 6.631 1.00 95.06 96 ILE A N 1
ATOM 762 C CA . ILE A 1 96 ? -5.144 -0.473 6.671 1.00 95.06 96 ILE A CA 1
ATOM 763 C C . ILE A 1 96 ? -5.584 -1.661 7.513 1.00 95.06 96 ILE A C 1
ATOM 765 O O . ILE A 1 96 ? -6.067 -1.490 8.636 1.00 95.06 96 ILE A O 1
ATOM 769 N N . THR A 1 97 ? -5.460 -2.863 6.958 1.00 96.62 97 THR A N 1
ATOM 770 C CA . THR A 1 97 ? -5.760 -4.107 7.681 1.00 96.62 97 THR A CA 1
ATOM 771 C C . THR A 1 97 ? -4.529 -4.645 8.400 1.00 96.62 97 THR A C 1
ATOM 773 O O . THR A 1 97 ? -3.396 -4.335 8.038 1.00 96.62 97 THR A O 1
ATOM 776 N N . ARG A 1 98 ? -4.744 -5.497 9.409 1.00 95.81 98 ARG A N 1
ATOM 777 C CA . ARG A 1 98 ? -3.654 -6.194 10.106 1.00 95.81 98 ARG A CA 1
ATOM 778 C C . ARG A 1 98 ? -2.739 -6.937 9.145 1.00 95.81 98 ARG A C 1
ATOM 780 O O . ARG A 1 98 ? -1.531 -6.777 9.236 1.00 95.81 98 ARG A O 1
ATOM 787 N N . ASN A 1 99 ? -3.318 -7.707 8.226 1.00 95.88 99 ASN A N 1
ATOM 788 C CA . ASN A 1 99 ? -2.545 -8.503 7.279 1.00 95.88 99 ASN A CA 1
ATOM 789 C C . ASN A 1 99 ? -1.658 -7.624 6.380 1.00 95.88 99 ASN A C 1
ATOM 791 O O . ASN A 1 99 ? -0.480 -7.918 6.201 1.00 95.88 99 ASN A O 1
ATOM 795 N N . GLU A 1 100 ? -2.204 -6.517 5.864 1.00 96.88 100 GLU A N 1
ATOM 796 C CA . GLU A 1 100 ? -1.432 -5.537 5.079 1.00 96.88 100 GLU A CA 1
ATOM 797 C C . GLU A 1 100 ? -0.270 -4.967 5.894 1.00 96.88 100 GLU A C 1
ATOM 799 O O . GLU A 1 100 ? 0.853 -4.885 5.410 1.00 96.88 100 GLU A O 1
ATOM 804 N N . TRP A 1 101 ? -0.517 -4.609 7.155 1.00 97.69 101 TRP A N 1
ATOM 805 C CA . TRP A 1 101 ? 0.517 -4.039 8.011 1.00 97.69 101 TRP A CA 1
ATOM 806 C C . TRP A 1 101 ? 1.609 -5.040 8.404 1.00 97.69 101 TRP A C 1
ATOM 808 O O . TRP A 1 101 ? 2.793 -4.713 8.355 1.00 97.69 101 TRP A O 1
ATOM 818 N N . GLU A 1 102 ? 1.235 -6.263 8.777 1.00 97.25 102 GLU A N 1
ATOM 819 C CA . GLU A 1 102 ? 2.192 -7.323 9.117 1.00 97.25 102 GLU A CA 1
ATOM 820 C C . GLU A 1 102 ? 3.060 -7.681 7.900 1.00 97.25 102 GLU A C 1
ATOM 822 O O . GLU A 1 102 ? 4.284 -7.798 8.018 1.00 97.25 102 GLU A O 1
ATOM 827 N N . THR A 1 103 ? 2.451 -7.731 6.710 1.00 97.25 103 THR A N 1
ATOM 828 C CA . THR A 1 103 ? 3.172 -7.908 5.441 1.00 97.25 103 THR A CA 1
ATOM 829 C C . THR A 1 103 ? 4.110 -6.732 5.175 1.00 97.25 103 THR A C 1
ATOM 831 O O . THR A 1 103 ? 5.281 -6.945 4.855 1.00 97.25 103 THR A O 1
ATOM 834 N N . ALA A 1 104 ? 3.642 -5.499 5.389 1.00 97.06 104 ALA A N 1
ATOM 835 C CA . ALA A 1 104 ? 4.430 -4.290 5.184 1.00 97.06 104 ALA A CA 1
ATOM 836 C C . ALA A 1 104 ? 5.682 -4.244 6.065 1.00 97.06 104 ALA A C 1
ATOM 838 O O . ALA A 1 104 ? 6.773 -4.005 5.551 1.00 97.06 104 ALA A O 1
A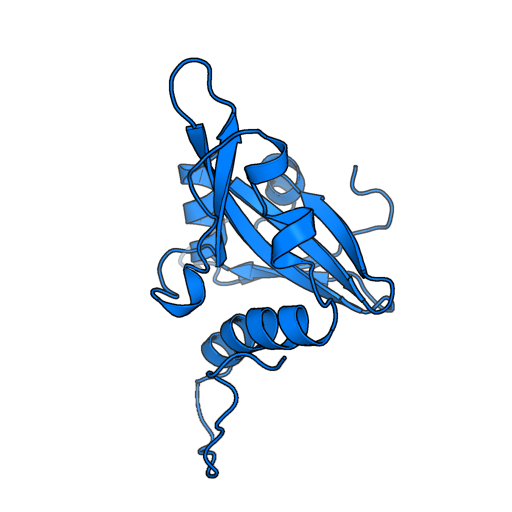TOM 839 N N . ILE A 1 105 ? 5.558 -4.544 7.364 1.00 97.12 105 ILE A N 1
ATOM 840 C CA . ILE A 1 105 ? 6.712 -4.618 8.273 1.00 97.12 105 ILE A CA 1
ATOM 841 C C . ILE A 1 105 ? 7.693 -5.700 7.819 1.00 97.12 105 IL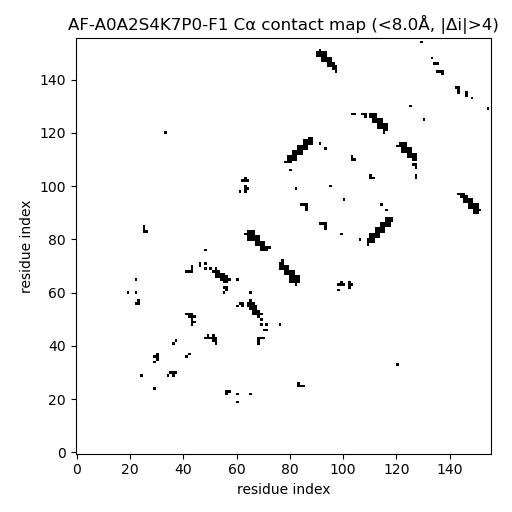E A C 1
ATOM 843 O O . ILE A 1 105 ? 8.895 -5.448 7.770 1.00 97.12 105 ILE A O 1
ATOM 847 N N . SER A 1 106 ? 7.199 -6.895 7.480 1.00 96.81 106 SER A N 1
ATOM 848 C CA . SER A 1 106 ? 8.063 -8.017 7.084 1.00 96.81 106 SER A CA 1
ATOM 849 C C . SER A 1 106 ? 8.827 -7.769 5.778 1.00 96.81 106 SER A C 1
ATOM 851 O O . SER A 1 106 ? 9.883 -8.357 5.560 1.00 96.81 106 SER A O 1
ATOM 853 N N . SER A 1 107 ? 8.298 -6.887 4.928 1.00 95.88 107 SER A N 1
ATOM 854 C CA . SER A 1 107 ? 8.824 -6.589 3.594 1.00 95.88 107 SER A CA 1
ATOM 855 C C . SER A 1 107 ? 9.496 -5.215 3.499 1.00 95.88 107 SER A C 1
ATOM 857 O O . SER A 1 107 ? 9.908 -4.810 2.413 1.00 95.88 107 SER A O 1
ATOM 859 N N . ALA A 1 108 ? 9.614 -4.474 4.606 1.00 94.19 108 ALA A N 1
ATOM 860 C CA . ALA A 1 108 ? 10.287 -3.179 4.629 1.00 94.19 108 ALA A CA 1
ATOM 861 C C . ALA A 1 108 ? 11.784 -3.322 4.261 1.00 94.19 108 ALA A C 1
ATOM 863 O O . ALA A 1 108 ? 12.424 -4.285 4.683 1.00 94.19 108 ALA A O 1
ATOM 864 N N . PRO A 1 109 ? 12.377 -2.378 3.499 1.00 94.25 109 PRO A N 1
ATOM 865 C CA . PRO A 1 109 ? 11.795 -1.130 2.991 1.00 94.25 109 PRO A CA 1
ATOM 866 C C . PRO A 1 109 ? 11.093 -1.271 1.627 1.00 94.25 109 PRO A C 1
ATOM 868 O O . PRO A 1 109 ? 10.691 -0.274 1.037 1.00 94.25 109 PRO A O 1
ATOM 871 N N . HIS A 1 110 ? 10.943 -2.488 1.107 1.00 95.12 110 HIS A N 1
ATOM 872 C CA . HIS A 1 110 ? 10.438 -2.753 -0.242 1.00 95.12 110 HIS A CA 1
ATOM 873 C C . HIS A 1 110 ? 8.910 -2.775 -0.351 1.00 95.12 110 HIS A C 1
ATOM 875 O O . HIS A 1 110 ? 8.373 -3.174 -1.382 1.00 95.12 110 HIS A O 1
ATOM 881 N N . TYR A 1 111 ? 8.206 -2.355 0.697 1.00 96.25 111 TYR A N 1
ATOM 882 C CA . TYR A 1 111 ? 6.756 -2.250 0.719 1.00 96.25 111 TYR A CA 1
ATOM 883 C C . TYR A 1 111 ? 6.327 -0.783 0.679 1.00 96.25 111 TYR A C 1
ATOM 885 O O . TYR A 1 111 ? 6.798 0.025 1.483 1.00 96.25 111 TYR A O 1
ATOM 893 N N . GLN A 1 112 ? 5.404 -0.444 -0.218 1.00 95.38 112 GLN A N 1
ATOM 894 C CA . GLN A 1 112 ? 4.842 0.900 -0.333 1.00 95.38 112 GLN A CA 1
ATOM 895 C C . GLN A 1 112 ? 3.314 0.889 -0.363 1.00 95.38 112 GLN A C 1
ATOM 897 O O . GLN A 1 112 ? 2.681 -0.034 -0.871 1.00 95.38 112 GLN A O 1
ATOM 902 N N . PHE A 1 113 ? 2.718 1.967 0.132 1.00 93.12 113 PHE A N 1
ATOM 903 C CA . PHE A 1 113 ? 1.305 2.262 -0.048 1.00 93.12 113 PHE A CA 1
ATOM 904 C C . PHE A 1 113 ? 1.162 3.311 -1.146 1.00 93.12 113 PHE A C 1
ATOM 906 O O . PHE A 1 113 ? 1.726 4.399 -1.057 1.00 93.12 113 PHE A O 1
ATOM 913 N N . HIS A 1 114 ? 0.404 2.994 -2.187 1.00 91.31 114 HIS A N 1
ATOM 914 C CA . HIS A 1 114 ? 0.098 3.911 -3.281 1.00 91.31 114 HIS A CA 1
ATOM 915 C C . HIS A 1 114 ? -1.327 4.418 -3.117 1.00 91.31 114 HIS A C 1
ATOM 917 O O . HIS A 1 114 ? -2.288 3.682 -3.340 1.00 91.31 114 HIS A O 1
ATOM 923 N N . VAL A 1 115 ? -1.469 5.677 -2.709 1.00 88.25 115 VAL A N 1
ATOM 924 C CA . VAL A 1 115 ? -2.762 6.310 -2.445 1.00 88.25 115 VAL A CA 1
ATOM 925 C C . VAL A 1 115 ? -3.120 7.254 -3.582 1.00 88.25 115 VAL A C 1
ATOM 927 O O . VAL A 1 115 ? -2.478 8.279 -3.799 1.00 88.25 115 VAL A O 1
ATOM 930 N N . TRP A 1 116 ? -4.188 6.927 -4.300 1.00 85.56 116 TRP A N 1
ATOM 931 C CA . TRP A 1 116 ? -4.685 7.733 -5.406 1.00 85.56 116 TRP A CA 1
ATOM 932 C C . TRP A 1 116 ? -5.778 8.694 -4.956 1.00 85.56 116 TRP A C 1
ATOM 934 O O . TRP A 1 116 ? -6.852 8.282 -4.512 1.00 85.56 116 TRP A O 1
ATOM 944 N N . LEU A 1 117 ? -5.522 9.987 -5.126 1.00 84.12 117 LEU A N 1
ATOM 945 C CA . LEU A 1 117 ? -6.513 11.035 -4.936 1.00 84.12 117 LEU A CA 1
ATOM 946 C C . LEU A 1 117 ? -7.355 11.178 -6.201 1.00 84.12 117 LEU A C 1
ATOM 948 O O . LEU A 1 117 ? -6.847 11.515 -7.276 1.00 84.12 117 LEU A O 1
ATOM 952 N N . LEU A 1 118 ? -8.650 10.917 -6.063 1.00 80.44 118 LEU A N 1
ATOM 953 C CA . LEU A 1 118 ? -9.631 11.030 -7.131 1.00 80.44 118 LEU A CA 1
ATOM 954 C C . LEU A 1 118 ? -10.546 12.247 -6.898 1.00 80.44 118 LEU A C 1
ATOM 956 O O . LEU A 1 118 ? -10.894 12.541 -5.750 1.00 80.44 118 LEU A O 1
ATOM 960 N N . PRO A 1 119 ? -10.992 12.921 -7.977 1.00 80.75 119 PRO A N 1
ATOM 961 C CA . PRO A 1 119 ? -10.812 12.570 -9.393 1.00 80.75 119 PRO A CA 1
ATOM 962 C C . PRO A 1 119 ? -9.498 13.040 -10.037 1.00 80.75 119 PRO A C 1
ATOM 964 O O . PRO A 1 119 ? -9.305 12.790 -11.223 1.00 80.75 119 PRO A O 1
ATOM 967 N N . GLU A 1 120 ? -8.594 13.712 -9.319 1.00 78.12 120 GLU A N 1
ATOM 968 C CA . GLU A 1 120 ? -7.452 14.396 -9.957 1.00 78.12 120 GLU A CA 1
ATOM 969 C C . GLU A 1 120 ? -6.318 13.478 -10.385 1.00 78.12 120 GLU A C 1
ATOM 971 O O . GLU A 1 120 ? -5.383 13.931 -11.042 1.00 78.12 120 GLU A O 1
ATOM 976 N N . LYS A 1 121 ? -6.417 12.187 -10.058 1.00 80.06 121 LYS A N 1
ATOM 977 C CA . LYS A 1 121 ? -5.450 11.158 -10.447 1.00 80.06 121 LYS A CA 1
ATOM 978 C C . LYS A 1 121 ? -4.044 11.516 -9.950 1.00 80.06 121 LYS A C 1
ATOM 980 O O . LYS A 1 121 ? -3.058 11.286 -10.644 1.00 80.06 121 LYS A O 1
ATOM 985 N N . LYS A 1 122 ? -3.961 12.101 -8.749 1.00 82.75 122 LYS A N 1
ATOM 986 C CA . LYS A 1 122 ? -2.690 12.368 -8.066 1.00 82.75 122 LYS A CA 1
ATOM 987 C C . LYS A 1 122 ? -2.321 11.147 -7.228 1.00 82.75 122 LYS A C 1
ATOM 989 O O . LYS A 1 122 ? -3.140 10.694 -6.433 1.00 82.75 122 LYS A O 1
ATOM 994 N N . LEU A 1 123 ? -1.104 10.648 -7.402 1.00 85.12 123 LEU A N 1
ATOM 995 C CA . LEU A 1 123 ? -0.532 9.583 -6.583 1.00 85.12 123 LEU A CA 1
ATOM 996 C C . LEU A 1 123 ? 0.222 10.188 -5.393 1.00 85.12 123 LEU A C 1
ATOM 998 O O . LEU A 1 123 ? 0.973 11.149 -5.564 1.00 85.12 123 LEU A O 1
ATOM 1002 N N . ILE A 1 124 ? 0.011 9.616 -4.212 1.00 87.50 124 ILE A N 1
ATOM 1003 C CA . ILE A 1 124 ? 0.847 9.783 -3.022 1.00 87.50 124 ILE A CA 1
ATOM 1004 C C . ILE A 1 124 ? 1.460 8.416 -2.722 1.00 87.50 124 ILE A C 1
ATOM 1006 O O . ILE A 1 124 ? 0.733 7.425 -2.618 1.00 87.50 124 ILE A O 1
ATOM 1010 N N . GLU A 1 125 ? 2.780 8.360 -2.595 1.00 90.62 125 GLU A N 1
ATOM 1011 C CA . GLU A 1 125 ? 3.500 7.149 -2.210 1.00 90.62 125 GLU A CA 1
ATOM 1012 C C . GLU A 1 125 ? 3.910 7.269 -0.744 1.00 90.62 125 GLU A C 1
ATOM 1014 O O . GLU A 1 125 ? 4.587 8.220 -0.373 1.00 90.62 125 GLU A O 1
ATOM 1019 N N . LEU A 1 126 ? 3.492 6.317 0.090 1.00 93.00 126 LEU A N 1
ATOM 1020 C CA . LEU A 1 126 ? 3.824 6.285 1.513 1.00 93.00 126 LEU A CA 1
ATOM 1021 C C . LEU A 1 126 ? 4.647 5.040 1.823 1.00 93.00 126 LEU A C 1
ATOM 1023 O O . LEU A 1 126 ? 4.322 3.928 1.395 1.00 93.00 126 LEU A O 1
ATOM 1027 N N . SER A 1 127 ? 5.708 5.222 2.593 1.00 95.44 127 SER A N 1
ATOM 1028 C CA . SER A 1 127 ? 6.516 4.143 3.140 1.00 95.44 127 SER A CA 1
ATOM 1029 C C . SER A 1 127 ? 5.882 3.548 4.399 1.00 95.44 127 SER A C 1
ATOM 1031 O O . SER A 1 127 ? 4.948 4.091 4.995 1.00 95.44 127 SER A O 1
ATOM 1033 N N . VAL A 1 128 ? 6.446 2.430 4.858 1.00 96.19 128 VAL A N 1
ATOM 1034 C CA . VAL A 1 128 ? 6.111 1.843 6.165 1.00 96.19 128 VAL A CA 1
ATOM 1035 C C . VAL A 1 128 ? 6.321 2.853 7.298 1.00 96.19 128 VAL A C 1
ATOM 1037 O O . VAL A 1 128 ? 5.512 2.902 8.222 1.00 96.19 128 VAL A O 1
ATOM 1040 N N . ASN A 1 129 ? 7.353 3.697 7.209 1.00 96.25 129 ASN A N 1
ATOM 1041 C CA . ASN A 1 129 ? 7.668 4.689 8.238 1.00 96.25 129 ASN A CA 1
ATOM 1042 C C . ASN A 1 129 ? 6.642 5.824 8.301 1.00 96.25 129 ASN A C 1
ATOM 1044 O O . ASN A 1 129 ? 6.359 6.304 9.393 1.00 96.25 129 ASN A O 1
ATOM 1048 N N . ASP A 1 130 ? 6.059 6.215 7.166 1.00 94.69 130 ASP A N 1
ATOM 1049 C CA . ASP A 1 130 ? 5.028 7.262 7.126 1.00 94.69 130 ASP A CA 1
ATOM 1050 C C . ASP A 1 130 ? 3.726 6.787 7.786 1.00 94.69 130 ASP A C 1
ATOM 1052 O O . ASP A 1 130 ? 2.999 7.560 8.403 1.00 94.69 130 ASP A O 1
ATOM 1056 N N . ILE A 1 131 ? 3.439 5.487 7.686 1.00 95.31 131 ILE A N 1
ATOM 1057 C CA . ILE A 1 131 ? 2.228 4.872 8.233 1.00 95.31 131 ILE A CA 1
ATOM 1058 C C . ILE A 1 131 ? 2.394 4.428 9.691 1.00 95.31 131 ILE A C 1
ATOM 1060 O O . ILE A 1 131 ? 1.427 4.487 10.454 1.00 95.31 131 ILE A O 1
ATOM 1064 N N . ALA A 1 132 ? 3.593 3.995 10.093 1.00 96.50 132 ALA A N 1
ATOM 1065 C CA . ALA A 1 132 ? 3.859 3.399 11.405 1.00 96.50 132 ALA A CA 1
ATOM 1066 C C . ALA A 1 132 ? 3.280 4.177 12.605 1.00 96.50 132 ALA A C 1
ATOM 1068 O O . ALA A 1 132 ? 2.693 3.528 13.477 1.00 96.50 132 ALA A O 1
ATOM 1069 N N . PRO A 1 133 ? 3.357 5.525 12.669 1.00 95.81 133 PRO A N 1
ATOM 1070 C CA . PRO A 1 133 ? 2.823 6.292 13.798 1.00 95.81 133 PRO A CA 1
ATOM 1071 C C . PRO A 1 133 ? 1.306 6.162 13.993 1.00 95.81 133 PRO A C 1
ATOM 1073 O O . PRO A 1 133 ? 0.795 6.469 15.068 1.00 95.81 133 PRO A O 1
ATOM 1076 N N . HIS A 1 134 ? 0.575 5.722 12.967 1.00 95.44 134 HIS A N 1
ATOM 1077 C CA . HIS A 1 134 ? -0.885 5.636 12.970 1.00 95.44 134 HIS A CA 1
ATOM 1078 C C . HIS A 1 134 ? -1.415 4.234 13.289 1.00 95.44 134 HIS A C 1
ATOM 1080 O O . HIS A 1 134 ? -2.630 4.046 13.396 1.00 95.44 134 HIS A O 1
ATOM 1086 N N . ILE A 1 135 ? -0.536 3.237 13.420 1.00 97.12 135 ILE A N 1
ATOM 1087 C CA . ILE A 1 135 ? -0.953 1.850 13.602 1.00 97.12 135 ILE A CA 1
ATOM 1088 C C . ILE A 1 135 ? -1.219 1.545 15.084 1.00 97.12 135 ILE A C 1
ATOM 1090 O O . ILE A 1 135 ? -0.340 1.749 15.924 1.00 97.12 135 ILE A O 1
ATOM 1094 N N . PRO A 1 136 ? -2.409 1.018 15.435 1.00 96.94 136 PRO A N 1
ATOM 1095 C CA . PRO A 1 136 ? -2.733 0.684 16.812 1.00 96.94 136 PRO A CA 1
ATOM 1096 C C . PRO A 1 136 ? -1.866 -0.447 17.365 1.00 96.94 136 PRO A C 1
ATOM 1098 O O . PRO A 1 136 ? -1.443 -1.361 16.655 1.00 96.94 136 PRO A O 1
ATOM 1101 N N . GLN A 1 137 ? -1.704 -0.443 18.683 1.00 95.25 137 GLN A N 1
ATOM 1102 C CA . GLN A 1 137 ? -1.178 -1.585 19.420 1.00 95.25 137 GLN A CA 1
ATOM 1103 C C . GLN A 1 137 ? -2.327 -2.421 19.989 1.00 95.25 137 GLN A C 1
ATOM 1105 O O . GLN A 1 137 ? -3.399 -1.905 20.310 1.00 95.25 137 GLN A O 1
ATOM 1110 N N . ASN A 1 138 ? -2.100 -3.727 20.116 1.00 96.12 138 ASN A N 1
ATOM 1111 C CA . ASN A 1 138 ? -3.022 -4.608 20.830 1.00 96.12 138 ASN A CA 1
ATOM 1112 C C . ASN A 1 138 ? -3.060 -4.239 22.317 1.00 96.12 138 ASN A C 1
ATOM 1114 O O . ASN A 1 138 ? -2.043 -3.838 22.881 1.00 96.12 138 ASN A O 1
ATOM 1118 N N . GLN A 1 139 ? -4.215 -4.415 22.961 1.00 96.25 139 GLN A N 1
ATOM 1119 C CA . GLN A 1 139 ? -4.371 -4.185 24.399 1.00 96.25 139 GLN A CA 1
ATOM 1120 C C . GLN A 1 139 ? -5.187 -5.302 25.052 1.00 96.25 139 GLN A C 1
ATOM 1122 O O . GLN A 1 139 ? -6.248 -5.684 24.554 1.00 96.25 139 GLN A O 1
ATOM 1127 N N . GLY A 1 140 ? -4.698 -5.819 26.185 1.00 96.19 140 GLY A N 1
ATOM 1128 C CA . GLY A 1 140 ? -5.299 -6.962 26.877 1.00 96.19 140 GLY A CA 1
ATOM 1129 C C . GLY A 1 140 ? -5.419 -8.179 25.953 1.00 96.19 140 GLY A C 1
ATOM 1130 O O . GLY A 1 140 ? -4.449 -8.581 25.318 1.00 96.19 140 GLY A O 1
ATOM 1131 N N . HIS A 1 141 ? -6.628 -8.734 25.847 1.00 95.56 141 HIS A N 1
ATOM 1132 C CA . HIS A 1 141 ? -6.954 -9.810 24.900 1.00 95.56 141 HIS A CA 1
ATOM 1133 C C . HIS A 1 141 ? -7.478 -9.296 23.545 1.00 95.56 141 HIS A C 1
ATOM 1135 O O . HIS A 1 141 ? -7.871 -10.088 22.690 1.00 95.56 141 HIS A O 1
ATOM 1141 N N . GLY A 1 142 ? -7.521 -7.976 23.346 1.00 96.00 142 GLY A N 1
ATOM 1142 C CA . GLY A 1 142 ? -7.994 -7.347 22.120 1.00 96.00 142 GLY A CA 1
ATOM 1143 C C . GLY A 1 142 ? -6.924 -7.332 21.030 1.00 96.00 142 GLY A C 1
ATOM 1144 O O . GLY A 1 142 ? -5.792 -6.903 21.254 1.00 96.00 142 GLY A O 1
ATOM 1145 N N . ILE A 1 143 ? -7.311 -7.755 19.827 1.00 95.38 143 ILE A N 1
ATOM 1146 C CA . ILE A 1 143 ? -6.458 -7.769 18.637 1.00 95.38 143 ILE A CA 1
ATOM 1147 C C . ILE A 1 143 ? -7.082 -6.844 17.594 1.00 95.38 143 ILE A C 1
ATOM 1149 O O . ILE A 1 143 ? -8.181 -7.116 17.105 1.00 95.38 143 ILE A O 1
ATOM 1153 N N . TRP A 1 144 ? -6.393 -5.758 17.233 1.00 97.25 144 TRP A N 1
ATOM 1154 C CA . TRP A 1 144 ? -6.896 -4.847 16.198 1.00 97.25 144 TRP A CA 1
ATOM 1155 C C . TRP A 1 144 ? -6.958 -5.558 14.840 1.00 97.25 144 TRP A C 1
ATOM 1157 O O . TRP A 1 144 ? -6.119 -6.408 14.553 1.00 97.25 144 TRP A O 1
ATOM 1167 N N . GLN A 1 145 ? -7.943 -5.233 14.005 1.00 96.19 145 GLN A N 1
ATOM 1168 C CA . GLN A 1 145 ? -8.121 -5.865 12.687 1.00 96.19 145 GLN A CA 1
ATOM 1169 C C . GLN A 1 145 ? -7.949 -4.873 11.535 1.00 96.19 145 GLN A C 1
ATOM 1171 O O . GLN A 1 145 ? -7.395 -5.214 10.491 1.00 96.19 145 GLN A O 1
ATOM 1176 N N . SER A 1 146 ? -8.395 -3.634 11.732 1.00 95.62 146 SER A N 1
ATOM 1177 C CA . SER A 1 146 ? -8.253 -2.550 10.765 1.00 95.62 146 SER A CA 1
ATOM 1178 C C . SER A 1 146 ? -8.191 -1.197 11.460 1.00 95.62 146 SER A C 1
ATOM 1180 O O . SER A 1 146 ? -8.831 -1.018 12.497 1.00 95.62 146 SER A O 1
ATOM 1182 N N . VAL A 1 147 ? -7.503 -0.237 10.849 1.00 96.19 147 VAL A N 1
ATOM 1183 C CA . VAL A 1 147 ? -7.455 1.164 11.282 1.00 96.19 147 VAL A CA 1
ATOM 1184 C C . VAL A 1 147 ? -7.737 2.090 10.100 1.00 96.19 147 VAL A C 1
ATOM 1186 O O . VAL A 1 147 ? -7.319 1.812 8.977 1.00 96.19 147 VAL A O 1
ATOM 1189 N N . GLY A 1 148 ? -8.475 3.174 10.344 1.00 93.88 148 GLY A N 1
ATOM 1190 C CA . GLY A 1 148 ? -8.612 4.278 9.398 1.00 93.88 148 GLY A CA 1
ATOM 1191 C C . GLY A 1 148 ? -7.526 5.318 9.661 1.00 93.88 148 GLY A C 1
ATOM 1192 O O . GLY A 1 148 ? -7.441 5.830 10.774 1.00 93.88 148 GLY A O 1
ATOM 1193 N N . VAL A 1 149 ? -6.720 5.637 8.653 1.00 92.00 149 VAL A N 1
ATOM 1194 C CA . VAL A 1 149 ? -5.663 6.651 8.717 1.00 92.00 149 VAL A CA 1
ATOM 1195 C C . VAL A 1 149 ? -6.088 7.838 7.865 1.00 92.00 149 VAL A C 1
ATOM 1197 O O . VAL A 1 149 ? -6.329 7.693 6.666 1.00 92.00 149 VAL A O 1
ATOM 1200 N N . THR A 1 150 ? -6.209 9.003 8.493 1.00 90.31 150 THR A N 1
ATOM 1201 C CA . THR A 1 150 ? -6.499 10.257 7.796 1.00 90.31 150 THR A CA 1
ATOM 1202 C C . THR A 1 150 ? -5.190 10.896 7.367 1.00 90.31 150 THR A C 1
ATOM 1204 O O . THR A 1 150 ? -4.344 11.210 8.202 1.00 90.31 150 THR A O 1
ATOM 1207 N N . LEU A 1 151 ? -5.045 11.101 6.064 1.00 83.00 151 LEU A N 1
ATOM 1208 C CA . LEU A 1 151 ? -3.919 11.791 5.474 1.00 83.00 151 LEU A CA 1
ATOM 1209 C C . LEU A 1 151 ? -4.214 13.296 5.430 1.00 83.00 151 LEU A C 1
ATOM 1211 O O . LEU A 1 151 ? -5.146 13.742 4.760 1.00 83.00 151 LEU A O 1
ATOM 1215 N N . HIS A 1 152 ? -3.443 14.093 6.163 1.00 73.00 152 HIS A N 1
ATOM 1216 C CA . HIS A 1 152 ? -3.475 15.550 6.045 1.00 73.00 152 HIS A CA 1
ATOM 1217 C C . HIS A 1 152 ? -2.675 15.984 4.802 1.00 73.00 152 HIS A C 1
ATOM 1219 O O . HIS A 1 152 ? -1.882 15.218 4.272 1.00 73.00 152 HIS A O 1
ATOM 1225 N N . GLN A 1 153 ? -2.870 17.196 4.279 1.00 56.19 153 GLN A N 1
ATOM 1226 C CA . GLN A 1 153 ? -2.201 17.633 3.034 1.00 56.19 153 GLN A CA 1
ATOM 1227 C C . GLN A 1 153 ? -0.659 17.736 3.127 1.00 56.19 153 GLN A C 1
ATOM 1229 O O . GLN A 1 153 ? -0.022 18.035 2.122 1.00 56.19 153 GLN A O 1
ATOM 1234 N N . GLU A 1 154 ? -0.078 17.454 4.296 1.00 50.97 154 GLU A N 1
ATOM 1235 C CA . GLU A 1 154 ? 1.354 17.517 4.614 1.00 50.97 154 GLU A CA 1
ATOM 1236 C C . GLU A 1 154 ? 1.990 16.127 4.824 1.00 50.97 154 GLU A C 1
ATOM 1238 O O . GLU A 1 154 ? 2.974 16.001 5.549 1.00 50.97 154 GLU A O 1
ATOM 1243 N N . PHE A 1 155 ? 1.439 15.062 4.229 1.00 52.34 155 PHE A N 1
ATOM 1244 C CA . PHE A 1 155 ? 2.244 13.847 4.048 1.00 52.34 155 PHE A CA 1
ATOM 1245 C C . PHE A 1 155 ? 3.379 14.163 3.053 1.00 52.34 155 PHE A C 1
ATOM 1247 O O . PHE A 1 155 ? 3.102 14.862 2.071 1.00 52.34 155 PHE A O 1
ATOM 1254 N N . PRO A 1 156 ? 4.624 13.737 3.340 1.00 47.53 156 PRO A N 1
ATOM 1255 C CA . PRO A 1 156 ? 5.810 14.105 2.564 1.00 47.53 156 PRO A CA 1
ATOM 1256 C C . PRO A 1 156 ? 5.716 13.744 1.075 1.00 47.53 156 PRO A C 1
ATOM 1258 O O . PRO A 1 156 ? 4.992 12.783 0.722 1.00 47.53 156 PRO A O 1
#

Solvent-accessible surface area (backbone atoms only — not comparable to full-atom values): 9562 Å² total; per-residue (Å²): 136,85,73,93,79,82,78,83,82,87,89,83,83,91,70,96,48,68,68,66,51,48,56,57,42,46,58,49,48,43,56,69,74,42,69,63,45,63,69,69,75,47,43,22,67,87,71,74,41,90,64,74,51,42,66,37,40,80,80,39,74,80,71,32,40,34,34,43,32,57,45,87,45,98,88,54,71,38,71,27,40,30,34,76,46,68,27,47,80,92,56,44,50,47,77,49,40,46,59,35,49,55,42,32,64,77,41,57,86,39,24,35,38,39,38,34,39,40,92,78,73,44,79,45,72,37,46,56,76,76,48,52,87,74,59,83,78,68,54,92,93,48,74,76,59,67,47,78,47,76,57,61,98,78,66,124

Nearest PDB structures (foldseek):
  2eo0-assembly2_A  TM=6.444E-01  e=5.312E-03  Sulfurisphaera tokodaii str. 7
  4tkd-assembly1_B  TM=5.190E-01  e=2.241E-02  Saccharolobus solfataricus P2
  5tgq-assembly1_A  TM=5.165E-01  e=7.838E-02  Staphylococcus warneri
  4r28-assembly1_B  TM=3.838E-01  e=1.021E+00  Mycobacterium sp. JLS
  4oc8-assembly1_B  TM=2.939E-01  e=8.574E+00  Azoarcus olearius

Mean predicted aligned error: 10.42 Å

Foldseek 3Di:
DDDPPPDDDDDDDDDDCPVVCCLVCLVVVCCVLPPCCLVPPQACVVVVAPDHKDQVCVVDVLLLAGIWGFDDDPPHTDIATEHEEEDEPVWQKDKHFPSNLVNLVVCPPRYWYWYAYPPVRDTDIDGNVLCVVQDDDADDPRDDTMDIDTDDPPSD

pLDDT: mean 75.94, std 21.01, range [29.77, 97.69]

Secondary structure (DSSP, 8-state):
---TT---------SSTHHHHHHHHHHHHHHHHSTTHHHHHS-GGGGT--PPPEEHHHH-SSSS-SEEEEEPPSSSPEEEEEEEEEEETT--EEEEEHHHHHHHHHTTTSEEEEEEEETTTEEEEEEHHHHGGGPPPPBTTB---EEEEE--TT--

Radius of gyration: 16.63 Å; Cα contacts (8 Å, |Δi|>4): 221; chains: 1; bounding box: 50×32×55 Å